Protein AF-A0A7C4SXB9-F1 (afdb_monomer)

Mean pre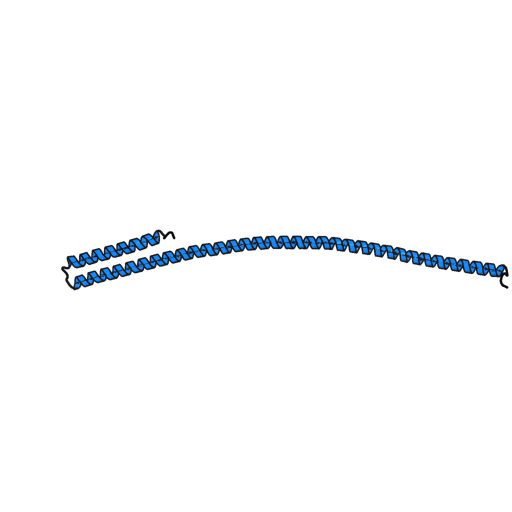dicted aligned error: 16.47 Å

Sequence (162 aa):
MKSMPTTRMLVAGSWLLLACAAAFACFVAFAGAYKPAQLAVAFSILAAGGICAVVLRMAANIGQMLFEMRALFYRGLQDARDSSASFLEWRIALRRELTDQLQALLGESSLTTRGVGEVAEEIRFLRQQIEQLSCDCRDINQNLFQIRVFFERIERHLELKN

pLDDT: mean 78.65, std 9.44, range [47.88, 91.56]

Solvent-accessible surface area (backbone atoms only — not comparable to full-atom values): 8428 Å² total; per-residue (Å²): 132,88,76,54,71,65,40,53,49,33,47,52,49,24,53,52,47,35,51,51,23,47,53,52,20,50,49,43,31,63,78,39,78,69,40,70,71,37,45,53,51,20,50,51,41,38,51,52,25,48,52,52,26,50,51,38,41,52,52,26,51,51,54,50,51,54,51,52,50,49,54,51,49,53,48,52,54,47,54,53,49,52,53,49,51,53,51,50,51,50,52,52,52,53,52,49,53,53,49,53,53,50,48,51,52,50,52,53,50,50,54,50,54,49,53,51,50,52,53,53,50,51,53,52,52,52,50,52,52,52,54,50,51,53,51,53,52,50,52,50,52,52,51,52,51,52,52,50,54,51,51,59,50,50,42,64,74,66,64,71,79,125

Foldseek 3Di:
DPQDPQLVVLLVVLVVLLVVLLVVLVVQCVVVVNDVVSNVVSVVSNVVSNVVSVVSNVVSVVVRVVVVVVVVVVVVVVVVVVVVVVVVVVVVVVVVVVVVVVVVVVVVVVVVVVVVVVVVVVVVVVVVVVVVVVVVVVVVVVVVVVVVVVVVVVCVVVVVDD

Nearest PDB structures (foldseek):
  3ja6-assembly1_I  TM=5.703E-01  e=9.964E-01  Escherichia coli
  3ja6-assembly1_H  TM=4.351E-01  e=2.722E+00  Escherichia coli

Structure (mmCIF, N/CA/C/O backbone):
data_AF-A0A7C4SXB9-F1
#
_entry.id   AF-A0A7C4SXB9-F1
#
loop_
_atom_site.group_PDB
_atom_site.id
_atom_site.type_symbol
_atom_site.label_atom_id
_atom_site.label_alt_id
_atom_site.label_comp_id
_atom_site.label_asym_id
_atom_site.label_entity_id
_atom_site.label_seq_id
_atom_site.pdbx_PDB_ins_code
_atom_site.Cartn_x
_atom_site.Cartn_y
_atom_site.Cartn_z
_atom_site.occupancy
_atom_site.B_iso_or_equiv
_atom_site.auth_seq_id
_atom_site.auth_comp_id
_atom_site.auth_asym_id
_atom_site.auth_atom_id
_atom_site.pdbx_PDB_model_num
ATOM 1 N N . MET A 1 1 ? -0.877 -0.165 -22.744 1.00 50.91 1 MET A N 1
ATOM 2 C CA . MET A 1 1 ? 0.087 0.618 -21.934 1.00 50.91 1 MET A CA 1
ATOM 3 C C . MET A 1 1 ? 0.509 1.849 -22.724 1.00 50.91 1 MET A C 1
ATOM 5 O O . MET A 1 1 ? 0.958 1.710 -23.855 1.00 50.91 1 MET A O 1
ATOM 9 N N . LYS A 1 2 ? 0.289 3.059 -22.196 1.00 61.44 2 LYS A N 1
ATOM 10 C CA . LYS A 1 2 ? 0.653 4.310 -22.881 1.00 61.44 2 LYS A CA 1
ATOM 11 C C . LYS A 1 2 ? 2.143 4.571 -22.632 1.00 61.44 2 LYS A C 1
ATOM 13 O O . LYS A 1 2 ? 2.511 5.032 -21.562 1.00 61.44 2 LYS A O 1
ATOM 18 N N . SER A 1 3 ? 2.994 4.220 -23.594 1.00 63.00 3 SER A N 1
ATOM 19 C CA . SER A 1 3 ? 4.447 4.442 -23.519 1.00 63.00 3 SER A CA 1
ATOM 20 C C . SER A 1 3 ? 4.768 5.929 -23.328 1.00 63.00 3 SER A C 1
ATOM 22 O O . SER A 1 3 ? 4.168 6.768 -24.012 1.00 63.00 3 SER A O 1
ATOM 24 N N . MET A 1 4 ? 5.723 6.246 -22.453 1.00 72.56 4 MET A N 1
ATOM 25 C CA . MET A 1 4 ? 6.083 7.627 -22.138 1.00 72.56 4 MET A CA 1
ATOM 26 C C . MET A 1 4 ? 6.627 8.380 -23.363 1.00 72.56 4 MET A C 1
ATOM 28 O O . MET A 1 4 ? 7.317 7.787 -24.200 1.00 72.56 4 MET A O 1
ATOM 32 N N . PRO A 1 5 ? 6.359 9.695 -23.471 1.00 78.44 5 PRO A N 1
ATOM 33 C CA . PRO A 1 5 ? 6.882 10.515 -24.562 1.00 78.44 5 PRO A CA 1
ATOM 34 C C . PRO A 1 5 ? 8.418 10.519 -24.594 1.00 78.44 5 PRO A C 1
ATOM 36 O O . PRO A 1 5 ? 9.002 10.471 -25.672 1.00 78.44 5 PRO A O 1
ATOM 39 N N . THR A 1 6 ? 9.073 10.464 -23.431 1.00 76.69 6 THR A N 1
ATOM 40 C CA . THR A 1 6 ? 10.534 10.372 -23.298 1.00 76.69 6 THR A CA 1
ATOM 41 C C . THR A 1 6 ? 11.089 9.067 -23.866 1.00 76.69 6 THR A C 1
ATOM 43 O O . THR A 1 6 ? 12.007 9.105 -24.679 1.00 76.69 6 THR A O 1
ATOM 46 N N . THR A 1 7 ? 10.496 7.914 -23.538 1.00 81.31 7 THR A N 1
ATOM 47 C CA . THR A 1 7 ? 10.895 6.611 -24.103 1.00 81.31 7 THR A CA 1
ATOM 48 C C . THR A 1 7 ? 10.760 6.600 -2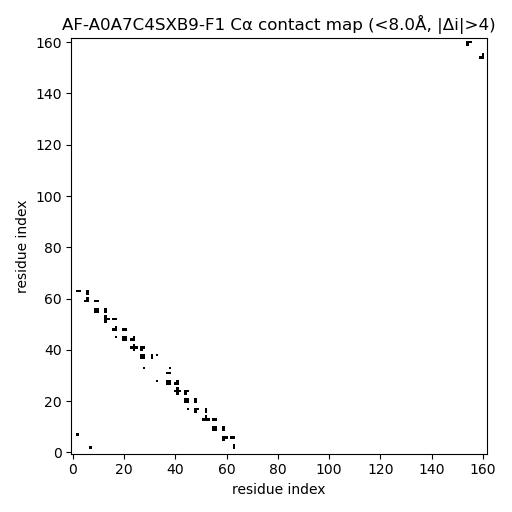5.626 1.00 81.31 7 THR A C 1
ATOM 50 O O . THR A 1 7 ? 11.662 6.140 -26.322 1.00 81.31 7 THR A O 1
ATOM 53 N N . ARG A 1 8 ? 9.675 7.174 -26.168 1.00 81.44 8 ARG A N 1
ATOM 54 C CA . ARG A 1 8 ? 9.488 7.310 -27.624 1.00 81.44 8 ARG A CA 1
ATOM 55 C C . ARG A 1 8 ? 10.559 8.191 -28.264 1.00 81.44 8 ARG A C 1
ATOM 57 O O . ARG A 1 8 ? 11.084 7.821 -29.309 1.00 81.44 8 ARG A O 1
ATOM 64 N N . MET A 1 9 ? 10.900 9.316 -27.634 1.00 84.81 9 MET A N 1
ATOM 65 C CA . MET A 1 9 ? 11.960 10.212 -28.106 1.00 84.81 9 MET A CA 1
ATOM 66 C C . MET A 1 9 ? 13.335 9.537 -28.090 1.00 84.81 9 MET A C 1
ATOM 68 O O . MET A 1 9 ? 14.072 9.653 -29.064 1.00 84.81 9 MET A O 1
ATOM 72 N N . LEU A 1 10 ? 13.662 8.780 -27.040 1.00 83.69 10 LEU A N 1
ATOM 73 C CA . LEU A 1 10 ? 14.915 8.023 -26.944 1.00 83.69 10 LEU A CA 1
ATOM 74 C C . LEU A 1 10 ? 15.007 6.909 -27.998 1.00 83.69 10 LEU A C 1
ATOM 76 O O . LEU A 1 10 ? 16.049 6.746 -28.634 1.00 83.69 10 LEU A O 1
ATOM 80 N N . VAL A 1 11 ? 13.918 6.169 -28.234 1.00 86.75 11 VAL A N 1
ATOM 81 C CA . VAL A 1 11 ? 13.883 5.136 -29.281 1.00 86.75 11 VAL A CA 1
ATOM 82 C C . VAL A 1 11 ? 14.013 5.769 -30.667 1.00 86.75 11 VAL A C 1
ATOM 84 O O . VAL A 1 11 ? 14.835 5.305 -31.458 1.00 86.75 11 VAL A O 1
ATOM 87 N N . ALA A 1 12 ? 13.278 6.847 -30.951 1.00 86.62 12 ALA A N 1
ATOM 88 C CA . ALA A 1 12 ? 13.396 7.583 -32.210 1.00 86.62 12 ALA A CA 1
ATOM 89 C C . ALA A 1 12 ? 14.816 8.141 -32.413 1.00 86.62 12 ALA A C 1
ATOM 91 O O . ALA A 1 12 ? 15.400 7.960 -33.480 1.00 86.62 12 ALA A O 1
ATOM 92 N N . GLY A 1 13 ? 15.409 8.722 -31.366 1.00 85.75 13 GLY A N 1
ATOM 93 C CA . GLY A 1 13 ? 16.794 9.189 -31.366 1.00 85.75 13 GLY A CA 1
ATOM 94 C C . GLY A 1 13 ? 17.796 8.068 -31.647 1.00 85.75 13 GLY A C 1
ATOM 95 O O . GLY A 1 13 ? 18.719 8.270 -32.429 1.00 85.75 13 GLY A O 1
ATOM 96 N N . SER A 1 14 ? 17.583 6.862 -31.101 1.00 89.25 14 SER A N 1
ATOM 97 C CA . SER A 1 14 ? 18.449 5.702 -31.376 1.00 89.25 14 SER A CA 1
ATOM 98 C C . SER A 1 14 ? 18.449 5.305 -32.856 1.00 89.25 14 SER A C 1
ATOM 100 O O . SER A 1 14 ? 19.500 4.989 -33.410 1.00 89.25 14 SER A O 1
ATOM 102 N N . TRP A 1 15 ? 17.286 5.354 -33.514 1.00 88.69 15 TRP A N 1
ATOM 103 C CA . TRP A 1 15 ? 17.162 5.053 -34.942 1.00 88.69 15 TRP A CA 1
ATOM 104 C C . TRP A 1 15 ? 17.797 6.133 -35.808 1.00 88.69 15 TRP A C 1
ATOM 106 O O . TRP A 1 15 ? 18.482 5.811 -36.774 1.00 88.69 15 TRP A O 1
ATOM 116 N N . LEU A 1 16 ? 17.612 7.399 -35.436 1.00 90.62 16 LEU A N 1
ATOM 117 C CA . LEU A 1 16 ? 18.190 8.535 -36.146 1.00 90.62 16 LEU A CA 1
ATOM 118 C C . LEU A 1 16 ? 19.723 8.514 -36.048 1.00 90.62 16 LEU A C 1
ATOM 120 O O . LEU A 1 16 ? 20.406 8.683 -37.052 1.00 90.62 16 LEU A O 1
ATOM 124 N N . LEU A 1 17 ? 20.267 8.197 -34.871 1.00 89.38 17 LEU A N 1
ATOM 125 C CA . LEU A 1 17 ? 21.708 8.064 -34.649 1.00 89.38 17 LEU A CA 1
ATOM 126 C C . LEU A 1 17 ? 22.304 6.912 -35.470 1.00 89.38 17 LEU A C 1
ATOM 128 O O . LEU A 1 17 ? 23.353 7.077 -36.089 1.00 89.38 17 LEU A O 1
ATOM 132 N N . LEU A 1 18 ? 21.606 5.775 -35.540 1.00 89.50 18 LEU A N 1
ATOM 133 C CA . LEU A 1 18 ? 22.031 4.623 -36.337 1.00 89.50 18 LEU A CA 1
ATOM 134 C C . LEU A 1 18 ? 21.956 4.910 -37.847 1.00 89.50 18 LEU A C 1
ATOM 136 O O . LEU A 1 18 ? 22.874 4.548 -38.582 1.00 89.50 18 LEU A O 1
ATOM 140 N N . ALA A 1 19 ? 20.923 5.626 -38.302 1.00 90.62 19 ALA A N 1
ATOM 141 C CA . ALA A 1 19 ? 20.801 6.080 -39.687 1.00 90.62 19 ALA A CA 1
ATOM 142 C C . ALA A 1 19 ? 21.913 7.073 -40.067 1.00 90.62 19 ALA A C 1
ATOM 144 O O . ALA A 1 19 ? 22.528 6.926 -41.123 1.00 90.62 19 ALA A O 1
ATOM 145 N N . CYS A 1 20 ? 22.229 8.033 -39.192 1.00 90.56 20 CYS A N 1
ATOM 146 C CA . CYS A 1 20 ? 23.338 8.967 -39.392 1.00 90.56 20 CYS A CA 1
ATOM 147 C C . CYS A 1 20 ? 24.693 8.249 -39.426 1.00 90.56 20 CYS A C 1
ATOM 149 O O . CYS A 1 20 ? 25.499 8.523 -40.313 1.00 90.56 20 CYS A O 1
ATOM 151 N N . ALA A 1 21 ? 24.940 7.308 -38.508 1.00 89.44 21 ALA A N 1
ATOM 152 C CA . ALA A 1 21 ? 26.174 6.523 -38.488 1.00 89.44 21 ALA A CA 1
ATOM 153 C C . ALA A 1 21 ? 26.336 5.686 -39.766 1.00 89.44 21 ALA A C 1
ATOM 155 O O . ALA A 1 21 ? 27.423 5.649 -40.341 1.00 89.44 21 ALA A O 1
ATOM 156 N N . ALA A 1 22 ? 25.252 5.073 -40.251 1.00 89.75 22 ALA A N 1
ATOM 157 C CA . ALA A 1 22 ? 25.254 4.327 -41.506 1.00 89.75 22 ALA A CA 1
ATOM 158 C C . ALA A 1 22 ? 25.499 5.229 -42.723 1.00 89.75 22 ALA A C 1
ATOM 160 O O . ALA A 1 22 ? 26.345 4.910 -43.557 1.00 89.75 22 ALA A O 1
ATOM 161 N N . ALA A 1 23 ? 24.824 6.379 -42.806 1.00 91.31 23 ALA A N 1
ATOM 162 C CA . ALA A 1 23 ? 25.031 7.343 -43.884 1.00 91.31 23 ALA A CA 1
ATOM 163 C C . ALA A 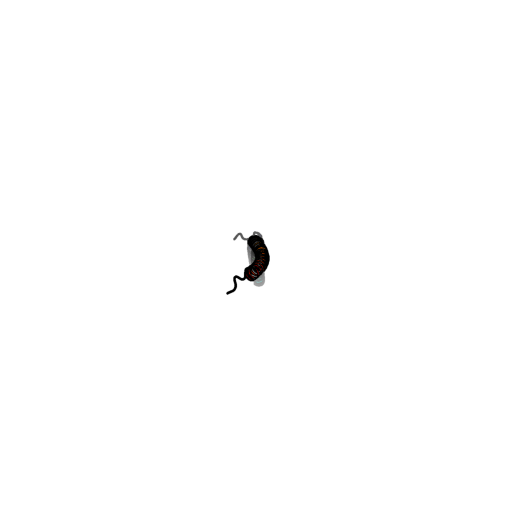1 23 ? 26.482 7.851 -43.921 1.00 91.31 23 ALA A C 1
ATOM 165 O O . ALA A 1 23 ? 27.096 7.904 -44.988 1.00 91.31 23 ALA A O 1
ATOM 166 N N . PHE A 1 24 ? 27.054 8.163 -42.755 1.00 88.81 24 PHE A N 1
ATOM 167 C CA . PHE A 1 24 ? 28.426 8.651 -42.645 1.00 88.81 24 PHE A CA 1
ATOM 168 C C . PHE A 1 24 ? 29.455 7.561 -42.977 1.00 88.81 24 PHE A C 1
ATOM 170 O O . PHE A 1 24 ? 30.415 7.819 -43.699 1.00 88.81 24 PHE A O 1
ATOM 177 N N . ALA A 1 25 ? 29.232 6.322 -42.530 1.00 89.12 25 ALA A N 1
ATOM 178 C CA . ALA A 1 25 ? 30.080 5.188 -42.889 1.00 89.12 25 ALA A CA 1
ATOM 179 C C . ALA A 1 25 ? 30.057 4.897 -44.400 1.00 89.12 25 ALA A C 1
ATOM 181 O O . ALA A 1 25 ? 31.116 4.702 -44.998 1.00 89.12 25 ALA A O 1
ATOM 182 N N . CYS A 1 26 ? 28.880 4.940 -45.035 1.00 87.94 26 CYS A N 1
ATOM 183 C CA . CYS A 1 26 ? 28.753 4.820 -46.489 1.00 87.94 26 CYS A CA 1
ATOM 184 C C . CYS A 1 26 ? 29.505 5.943 -47.212 1.00 87.94 26 CYS A C 1
ATOM 186 O O . CYS A 1 26 ? 30.256 5.671 -48.146 1.00 87.94 26 CYS A O 1
ATOM 188 N N . PHE A 1 27 ? 29.356 7.191 -46.762 1.00 90.12 27 PHE A N 1
ATOM 189 C CA . PHE A 1 27 ? 30.069 8.328 -47.344 1.00 90.12 27 PHE A CA 1
ATOM 190 C C . PHE A 1 27 ? 31.593 8.152 -47.272 1.00 90.12 27 PHE A C 1
ATOM 192 O O . PHE A 1 27 ? 32.273 8.312 -48.284 1.00 90.12 27 PHE A O 1
ATOM 199 N N . VAL A 1 28 ? 32.127 7.755 -46.111 1.00 86.81 28 VAL A N 1
ATOM 200 C CA . VAL A 1 28 ? 33.567 7.498 -45.924 1.00 86.81 28 VAL A CA 1
ATOM 201 C C . VAL A 1 28 ? 34.055 6.353 -46.818 1.00 86.81 28 VAL A C 1
ATOM 203 O O . VAL A 1 28 ? 35.133 6.453 -47.406 1.00 86.81 28 VAL A O 1
ATOM 206 N N . ALA A 1 29 ? 33.262 5.290 -46.969 1.00 84.25 29 ALA A N 1
ATOM 207 C CA . ALA A 1 29 ? 33.603 4.165 -47.837 1.00 84.25 29 ALA A CA 1
ATOM 208 C C . ALA A 1 29 ? 33.643 4.561 -49.328 1.00 84.25 29 ALA A C 1
ATOM 210 O O . ALA A 1 29 ? 34.576 4.173 -50.035 1.00 84.25 29 ALA A O 1
ATOM 211 N N . PHE A 1 30 ? 32.683 5.369 -49.794 1.00 85.69 30 PHE A N 1
ATOM 212 C CA . PHE A 1 30 ? 32.615 5.844 -51.183 1.00 85.69 30 PHE A CA 1
ATOM 213 C C . PHE A 1 30 ? 33.672 6.905 -51.509 1.00 85.69 30 PHE A C 1
ATOM 215 O O . PHE A 1 30 ? 34.337 6.809 -52.541 1.00 85.69 30 PHE A O 1
ATOM 222 N N . ALA A 1 31 ? 33.882 7.884 -50.623 1.00 84.25 31 ALA A N 1
ATOM 223 C CA . ALA A 1 31 ? 34.917 8.909 -50.787 1.00 84.25 31 ALA A CA 1
ATOM 224 C C . ALA A 1 31 ? 36.336 8.310 -50.790 1.00 84.25 31 ALA A C 1
ATOM 226 O O . ALA A 1 31 ? 37.279 8.912 -51.301 1.00 84.25 31 ALA A O 1
ATOM 227 N N . GLY A 1 32 ? 36.485 7.115 -50.214 1.00 71.94 32 GLY A N 1
ATOM 228 C CA . GLY A 1 32 ? 37.753 6.427 -50.047 1.00 71.94 32 GLY A CA 1
ATOM 229 C C . GLY A 1 32 ? 38.182 5.462 -51.153 1.00 71.94 32 GLY A C 1
ATOM 230 O O . GLY A 1 32 ? 39.190 4.778 -50.973 1.00 71.94 32 GLY A O 1
ATOM 231 N N . ALA A 1 33 ? 37.434 5.342 -52.257 1.00 68.31 33 ALA A N 1
ATOM 232 C CA . ALA A 1 33 ? 37.707 4.383 -53.341 1.00 68.31 33 ALA A CA 1
ATOM 233 C C . ALA A 1 33 ? 38.172 2.992 -52.834 1.00 68.31 33 ALA A C 1
ATOM 235 O O . ALA A 1 33 ? 39.101 2.395 -53.376 1.00 68.31 33 ALA A O 1
ATOM 236 N N . TYR A 1 34 ? 37.552 2.504 -51.753 1.00 65.88 34 TYR A N 1
ATOM 237 C CA . TYR A 1 34 ? 37.800 1.193 -51.138 1.00 65.88 34 TYR A CA 1
ATOM 238 C C . TYR A 1 34 ? 39.231 0.919 -50.643 1.00 65.88 34 TYR A C 1
ATOM 240 O O . TYR A 1 34 ? 39.646 -0.239 -50.555 1.00 65.88 34 TYR A O 1
ATOM 248 N N . LYS A 1 35 ? 39.995 1.944 -50.243 1.00 83.25 35 LYS A N 1
ATOM 249 C CA . LYS A 1 35 ? 41.255 1.694 -49.526 1.00 83.25 35 LYS A CA 1
ATOM 250 C C . LYS A 1 35 ? 40.974 0.978 -48.192 1.00 83.25 35 LYS A C 1
ATOM 252 O O . LYS A 1 35 ? 40.078 1.397 -47.453 1.00 83.25 35 LYS A O 1
ATOM 257 N N . PRO A 1 36 ? 41.769 -0.041 -47.817 1.00 82.00 36 PRO A N 1
ATOM 258 C CA . PRO A 1 36 ? 41.506 -0.862 -46.630 1.00 82.00 36 PRO A CA 1
ATOM 259 C C . PRO A 1 36 ? 41.461 -0.044 -45.329 1.00 82.00 36 PRO A C 1
ATOM 261 O O . PRO A 1 36 ? 40.646 -0.319 -44.452 1.00 82.00 36 PRO A O 1
ATOM 264 N N . ALA A 1 37 ? 42.264 1.021 -45.228 1.00 84.38 37 ALA A N 1
ATOM 265 C CA . ALA A 1 37 ? 42.255 1.920 -44.074 1.00 84.38 37 ALA A CA 1
ATOM 266 C C . ALA A 1 37 ? 40.924 2.684 -43.909 1.00 84.38 37 ALA A C 1
ATOM 268 O O . ALA A 1 37 ? 40.449 2.860 -42.791 1.00 84.38 37 ALA A O 1
ATOM 269 N N . GLN A 1 38 ? 40.294 3.115 -45.004 1.00 82.31 38 GLN A N 1
ATOM 270 C CA . GLN A 1 38 ? 39.035 3.870 -44.955 1.00 82.31 38 GLN A CA 1
ATOM 271 C C . GLN A 1 38 ? 37.828 2.961 -44.705 1.00 82.31 38 GLN A C 1
ATOM 273 O O . GLN A 1 38 ? 36.889 3.368 -44.022 1.00 82.31 38 GLN A O 1
ATOM 278 N N . LEU A 1 39 ? 37.889 1.705 -45.158 1.00 84.50 39 LEU A N 1
ATOM 279 C CA . LEU A 1 39 ? 36.911 0.683 -44.781 1.00 84.50 39 LEU A CA 1
ATOM 280 C C . LEU A 1 39 ? 36.950 0.397 -43.274 1.00 84.50 39 LEU A C 1
ATOM 282 O O . LEU A 1 39 ? 35.898 0.355 -42.641 1.00 84.50 39 LEU A O 1
ATOM 286 N N . ALA A 1 40 ? 38.141 0.278 -42.676 1.00 86.88 40 ALA A N 1
ATOM 287 C CA . ALA A 1 40 ? 38.276 0.082 -41.230 1.00 86.88 40 ALA A CA 1
ATOM 288 C C . ALA A 1 40 ? 37.650 1.235 -40.419 1.00 86.88 40 ALA A C 1
ATOM 290 O O . ALA A 1 40 ? 36.979 0.994 -39.415 1.00 86.88 40 ALA A O 1
ATOM 291 N N . VAL A 1 41 ? 37.807 2.479 -40.885 1.00 87.81 41 VAL A N 1
ATOM 292 C CA . VAL A 1 41 ? 37.173 3.661 -40.275 1.00 87.81 41 VAL A CA 1
ATOM 293 C C . VAL A 1 41 ? 35.647 3.634 -40.436 1.00 87.81 41 VAL A C 1
ATOM 295 O O . VAL A 1 41 ? 34.924 3.923 -39.486 1.00 87.81 41 VAL A O 1
ATOM 298 N N . ALA A 1 42 ? 35.124 3.244 -41.600 1.00 86.38 42 ALA A N 1
ATOM 299 C CA . ALA A 1 42 ? 33.678 3.111 -41.797 1.00 86.38 42 ALA A CA 1
ATOM 300 C C . ALA A 1 42 ? 33.061 2.051 -40.859 1.00 86.38 42 ALA A C 1
ATOM 302 O O . ALA A 1 42 ? 32.013 2.288 -40.253 1.00 86.38 42 ALA A O 1
ATOM 303 N N . PHE A 1 43 ? 33.739 0.912 -40.676 1.00 89.31 43 PHE A N 1
ATOM 304 C CA . PHE A 1 43 ? 33.311 -0.125 -39.733 1.00 89.31 43 PHE A CA 1
ATOM 305 C C . PHE A 1 43 ? 33.349 0.344 -38.277 1.00 89.31 43 PHE A C 1
ATOM 307 O O . PHE A 1 43 ? 32.418 0.045 -37.528 1.00 89.31 43 PHE A O 1
ATOM 314 N N . SER A 1 44 ? 34.374 1.094 -37.863 1.00 89.94 44 SER A N 1
ATOM 315 C CA . SER A 1 44 ? 34.448 1.600 -36.487 1.00 89.94 44 SER A CA 1
ATOM 316 C C . SER A 1 44 ? 33.344 2.620 -36.187 1.00 89.94 44 SER A C 1
ATOM 318 O O . SER A 1 44 ? 32.767 2.584 -35.101 1.00 89.94 44 SER A O 1
ATOM 320 N N . ILE A 1 45 ? 32.974 3.458 -37.162 1.00 90.50 45 ILE A N 1
ATOM 321 C CA . ILE A 1 45 ? 31.847 4.400 -37.055 1.00 90.50 45 ILE A CA 1
ATOM 322 C C . ILE A 1 45 ? 30.516 3.651 -36.916 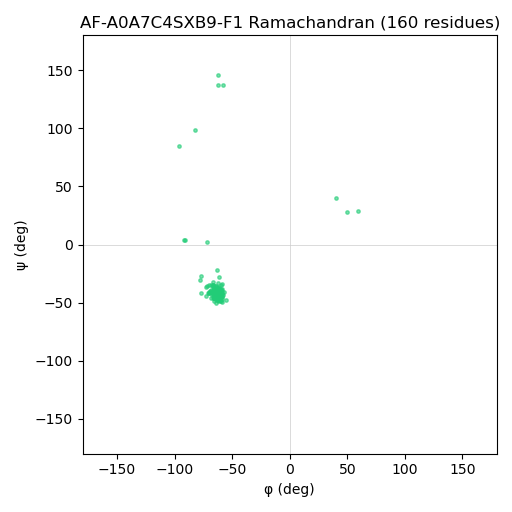1.00 90.50 45 ILE A C 1
ATOM 324 O O . ILE A 1 45 ? 29.713 3.985 -36.042 1.00 90.50 45 ILE A O 1
ATOM 328 N N . LEU A 1 46 ? 30.289 2.611 -37.726 1.00 90.94 46 LEU A N 1
ATOM 329 C CA . LEU A 1 46 ? 29.100 1.758 -37.609 1.00 90.94 46 LEU A CA 1
ATOM 330 C C . LEU A 1 46 ? 29.034 1.050 -36.254 1.00 90.94 46 LEU A C 1
ATOM 332 O O . LEU A 1 46 ? 27.977 1.036 -35.624 1.00 90.94 46 LEU A O 1
ATOM 336 N N . ALA A 1 47 ? 30.155 0.495 -35.790 1.00 90.44 47 ALA A N 1
ATOM 337 C CA . ALA A 1 47 ? 30.231 -0.174 -34.497 1.00 90.44 47 ALA A CA 1
ATOM 338 C C . ALA A 1 47 ? 29.933 0.802 -33.347 1.00 90.44 47 ALA A C 1
ATOM 340 O O . ALA A 1 47 ? 29.091 0.510 -32.499 1.00 90.44 47 ALA A O 1
ATOM 341 N N . ALA A 1 48 ? 30.548 1.988 -33.353 1.00 90.25 48 ALA A N 1
ATOM 342 C CA . ALA A 1 48 ? 30.308 3.020 -32.347 1.00 90.25 48 ALA A CA 1
ATOM 343 C C . ALA A 1 48 ? 28.849 3.512 -32.360 1.00 90.25 48 ALA A C 1
ATOM 345 O O . ALA A 1 48 ? 28.215 3.601 -31.306 1.00 90.25 48 ALA A O 1
ATOM 346 N N . GLY A 1 49 ? 28.282 3.770 -33.544 1.00 88.88 49 GLY A N 1
ATOM 347 C CA . GLY A 1 49 ? 26.879 4.163 -33.696 1.00 88.88 49 GLY A CA 1
ATOM 348 C C . GLY A 1 49 ? 25.906 3.080 -33.221 1.00 88.88 49 GLY A C 1
ATOM 349 O O . GLY A 1 49 ? 24.937 3.382 -32.522 1.00 88.88 49 GLY A O 1
ATOM 350 N N . GLY A 1 50 ? 26.196 1.813 -33.532 1.00 89.31 50 GLY A N 1
ATOM 351 C CA . GLY A 1 50 ? 25.425 0.660 -33.072 1.00 89.31 50 GLY A CA 1
ATOM 352 C C . GLY A 1 50 ? 25.437 0.515 -31.550 1.00 89.31 50 GLY A C 1
ATOM 353 O O . GLY A 1 50 ? 24.374 0.390 -30.941 1.00 89.31 50 GLY A O 1
ATOM 354 N N . ILE A 1 51 ? 26.614 0.610 -30.923 1.00 91.56 51 ILE A N 1
ATOM 355 C CA . ILE A 1 51 ? 26.758 0.555 -29.460 1.00 91.56 51 ILE A CA 1
ATOM 356 C C . ILE A 1 51 ? 25.972 1.696 -28.802 1.00 91.56 51 ILE A C 1
ATOM 358 O O . ILE A 1 51 ? 25.162 1.442 -27.909 1.00 91.56 51 ILE A O 1
ATOM 362 N N . CYS A 1 52 ? 26.131 2.935 -29.277 1.00 88.69 52 CYS A N 1
ATOM 363 C CA . CYS A 1 52 ? 25.379 4.081 -28.758 1.00 88.69 52 CYS A CA 1
ATOM 364 C C . CYS A 1 52 ? 23.860 3.884 -28.875 1.00 88.69 52 CYS A C 1
ATOM 366 O O . CYS A 1 52 ? 23.127 4.159 -27.923 1.00 88.69 52 CYS A O 1
ATOM 368 N N . ALA A 1 53 ? 23.373 3.368 -30.007 1.00 87.94 53 ALA A N 1
ATOM 369 C CA . ALA A 1 53 ? 21.951 3.098 -30.199 1.00 87.94 53 ALA A CA 1
ATOM 370 C C . ALA A 1 53 ? 21.420 2.028 -29.227 1.00 87.94 53 ALA A C 1
ATOM 372 O O . ALA A 1 53 ? 20.318 2.178 -28.693 1.00 87.94 53 ALA A O 1
ATOM 373 N N . VAL A 1 54 ? 22.198 0.973 -28.957 1.00 89.75 54 VAL A N 1
ATOM 374 C CA . VAL A 1 54 ? 21.841 -0.063 -27.973 1.00 89.75 54 VAL A CA 1
ATOM 375 C C . VAL A 1 54 ? 21.777 0.523 -26.563 1.00 89.75 54 VAL A C 1
ATOM 377 O O . VAL A 1 54 ? 20.788 0.299 -25.864 1.00 89.75 54 VAL A O 1
ATOM 380 N N . VAL A 1 55 ? 22.767 1.326 -26.164 1.00 90.06 55 VAL A N 1
ATOM 381 C CA . VAL A 1 55 ? 22.792 1.976 -24.842 1.00 90.06 55 VAL A CA 1
ATOM 382 C C . VAL A 1 55 ? 21.592 2.910 -24.661 1.00 90.06 55 VAL A C 1
ATOM 384 O O . VAL A 1 55 ? 20.919 2.848 -23.633 1.00 90.06 55 VAL A O 1
ATOM 387 N N . LEU A 1 56 ? 21.253 3.713 -25.675 1.00 85.56 56 LEU A N 1
ATOM 388 C CA . LEU A 1 56 ? 20.061 4.572 -25.663 1.00 85.56 56 LEU A CA 1
ATOM 389 C C . LEU A 1 56 ? 18.767 3.766 -25.479 1.00 85.56 56 LEU A C 1
ATOM 391 O O . LEU A 1 56 ? 17.887 4.178 -24.722 1.00 85.56 56 LEU A O 1
ATOM 395 N N . ARG A 1 57 ? 18.648 2.599 -26.125 1.00 86.19 57 ARG A N 1
ATOM 396 C CA . ARG A 1 57 ? 17.484 1.709 -25.962 1.00 86.19 57 ARG A CA 1
ATOM 397 C C . ARG A 1 57 ? 17.432 1.065 -24.582 1.00 86.19 57 ARG A C 1
ATOM 399 O O . ARG A 1 57 ? 16.356 0.993 -23.995 1.00 86.19 57 ARG A O 1
ATOM 406 N N . MET A 1 58 ? 18.573 0.642 -24.041 1.00 86.00 58 MET A N 1
ATOM 407 C CA . MET A 1 58 ? 18.649 0.133 -22.669 1.00 86.00 58 MET A CA 1
ATOM 408 C C . MET A 1 58 ? 18.241 1.209 -21.659 1.00 86.00 58 MET A C 1
ATOM 410 O O . MET A 1 58 ? 17.413 0.941 -20.791 1.00 86.00 58 MET A O 1
ATOM 414 N N . ALA A 1 59 ? 18.728 2.442 -21.818 1.00 83.38 59 ALA A N 1
ATOM 415 C CA . ALA A 1 59 ? 18.334 3.571 -20.978 1.00 83.38 59 ALA A CA 1
ATOM 416 C C . ALA A 1 59 ? 16.830 3.877 -21.087 1.00 83.38 59 ALA A C 1
ATOM 418 O O . ALA A 1 59 ? 16.172 4.112 -20.073 1.00 83.38 59 ALA A O 1
ATOM 419 N N . ALA A 1 60 ? 16.263 3.816 -22.296 1.00 83.50 60 ALA A N 1
ATOM 420 C CA . ALA A 1 60 ? 14.830 3.996 -22.518 1.00 83.50 60 ALA A CA 1
ATOM 421 C C . ALA A 1 60 ? 13.992 2.920 -21.799 1.00 83.50 60 ALA A C 1
ATOM 423 O O . ALA A 1 60 ? 13.001 3.253 -21.143 1.00 83.50 60 ALA A O 1
ATOM 424 N N . ASN A 1 61 ? 14.415 1.654 -21.881 1.00 83.06 61 ASN A N 1
ATOM 425 C CA . ASN A 1 61 ? 13.757 0.529 -21.215 1.00 83.06 61 ASN A CA 1
ATOM 426 C C . ASN A 1 61 ? 13.846 0.635 -19.687 1.00 83.06 61 ASN A C 1
ATOM 428 O O . ASN A 1 61 ? 12.837 0.475 -19.003 1.00 83.06 61 ASN A O 1
ATOM 432 N N . ILE A 1 62 ? 15.026 0.956 -19.146 1.00 82.31 62 ILE A N 1
ATOM 433 C CA . ILE A 1 62 ? 15.223 1.149 -17.700 1.00 82.31 62 ILE A CA 1
ATOM 434 C C . ILE A 1 62 ? 14.367 2.315 -17.199 1.00 82.31 62 ILE A C 1
ATOM 436 O O . ILE A 1 62 ? 13.698 2.192 -16.173 1.00 82.31 62 ILE A O 1
ATOM 440 N N . GLY A 1 63 ? 14.334 3.427 -17.938 1.00 77.19 63 GLY A N 1
ATOM 441 C CA . GLY A 1 63 ? 13.499 4.578 -17.602 1.00 77.19 63 GLY A CA 1
ATOM 442 C C . GLY A 1 63 ? 12.010 4.229 -17.553 1.00 77.19 63 GLY A C 1
ATOM 443 O O . GLY A 1 63 ? 11.312 4.644 -16.628 1.00 77.19 63 GLY A O 1
ATOM 444 N N . GLN A 1 64 ? 11.531 3.415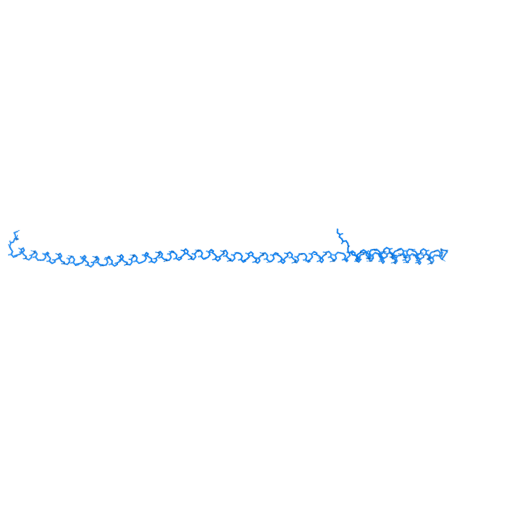 -18.499 1.00 80.50 64 GLN A N 1
ATOM 445 C CA . GLN A 1 64 ? 10.150 2.936 -18.487 1.00 80.50 64 GLN A CA 1
ATOM 446 C C . GLN A 1 64 ? 9.874 2.036 -17.272 1.00 80.50 64 GLN A C 1
ATOM 448 O O . GLN A 1 64 ? 8.882 2.251 -16.575 1.00 80.50 64 GLN A O 1
ATOM 453 N N . MET A 1 65 ? 10.770 1.092 -16.973 1.00 79.00 65 MET A N 1
ATOM 454 C CA . MET A 1 65 ? 10.623 0.187 -15.829 1.00 79.00 65 MET A CA 1
ATOM 455 C C . MET A 1 65 ? 10.598 0.944 -14.496 1.00 79.00 65 MET A C 1
ATOM 457 O O . MET A 1 65 ? 9.752 0.676 -13.646 1.00 79.00 65 MET A O 1
ATOM 461 N N . LEU A 1 66 ? 11.489 1.925 -14.316 1.00 75.19 66 LEU A N 1
ATOM 462 C CA . LEU A 1 66 ? 11.528 2.760 -13.113 1.00 75.19 66 LEU A CA 1
ATOM 463 C C . LEU A 1 66 ? 10.244 3.572 -12.941 1.00 75.19 66 LEU A C 1
ATOM 465 O O . LEU A 1 66 ? 9.759 3.729 -11.820 1.00 75.19 66 LEU A O 1
ATOM 469 N N . PHE A 1 67 ? 9.670 4.073 -14.034 1.00 79.06 67 PHE A N 1
ATOM 470 C CA . PHE A 1 67 ? 8.414 4.806 -13.961 1.00 79.06 67 PHE A CA 1
ATOM 471 C C . PHE A 1 67 ? 7.227 3.896 -13.624 1.00 79.06 67 PHE A C 1
ATOM 473 O O . PHE A 1 67 ? 6.391 4.260 -12.797 1.00 79.06 67 PHE A O 1
ATOM 480 N N . GLU A 1 68 ? 7.166 2.705 -14.220 1.00 80.44 68 GLU A N 1
ATOM 481 C CA . GLU A 1 68 ? 6.144 1.703 -13.905 1.00 80.44 68 GLU A CA 1
ATOM 482 C C . GLU A 1 68 ? 6.248 1.240 -12.445 1.00 80.44 68 GLU A C 1
ATOM 484 O O . GLU A 1 68 ? 5.238 1.225 -11.739 1.00 80.44 68 GLU A O 1
ATOM 489 N N . MET A 1 69 ? 7.463 0.980 -11.952 1.00 69.12 69 MET A N 1
ATOM 490 C CA . MET A 1 69 ? 7.726 0.691 -10.536 1.00 69.12 69 MET A CA 1
ATOM 491 C C . MET A 1 69 ? 7.284 1.833 -9.626 1.00 69.12 69 MET A C 1
ATOM 493 O O . MET A 1 69 ? 6.628 1.594 -8.615 1.00 69.12 69 MET A O 1
ATOM 497 N N . ARG A 1 70 ? 7.582 3.084 -9.991 1.00 73.31 70 ARG A N 1
ATOM 498 C CA . ARG A 1 70 ? 7.139 4.255 -9.228 1.00 73.31 70 ARG A CA 1
ATOM 499 C C . ARG A 1 70 ? 5.613 4.329 -9.168 1.00 73.31 70 ARG A C 1
ATOM 501 O O . ARG A 1 70 ? 5.060 4.549 -8.095 1.00 73.31 70 ARG A O 1
ATOM 508 N N . ALA A 1 71 ? 4.928 4.124 -10.291 1.00 77.56 71 ALA A N 1
ATOM 509 C CA . ALA A 1 71 ? 3.467 4.131 -10.345 1.00 77.56 71 ALA A CA 1
ATOM 510 C C . ALA A 1 71 ? 2.848 3.003 -9.499 1.00 77.56 71 ALA A C 1
ATOM 512 O O . ALA A 1 71 ? 1.877 3.245 -8.782 1.00 77.56 71 ALA A O 1
ATOM 513 N N . LEU A 1 72 ? 3.426 1.799 -9.546 1.00 76.50 72 LEU A N 1
ATOM 514 C CA . LEU A 1 72 ? 3.027 0.674 -8.696 1.00 76.50 72 LEU A CA 1
ATOM 515 C C . LEU A 1 72 ? 3.247 0.981 -7.215 1.00 76.50 72 LEU A C 1
ATOM 517 O O . LEU A 1 72 ? 2.362 0.726 -6.405 1.00 76.50 72 LEU A O 1
ATOM 521 N N . PHE A 1 73 ? 4.381 1.584 -6.867 1.00 72.12 73 PHE A N 1
ATOM 522 C CA . PHE A 1 73 ? 4.700 1.943 -5.490 1.00 72.12 73 PHE A CA 1
ATOM 523 C C . PHE A 1 73 ? 3.733 2.991 -4.926 1.00 72.12 73 PHE A C 1
ATOM 525 O O . PHE A 1 73 ? 3.253 2.839 -3.806 1.00 72.12 73 PHE A O 1
ATOM 532 N N . TYR A 1 74 ? 3.379 4.020 -5.706 1.00 71.81 74 TYR A N 1
ATOM 533 C CA . TYR A 1 74 ? 2.362 4.991 -5.285 1.00 71.81 74 TYR A CA 1
ATOM 534 C C . TYR A 1 74 ? 0.993 4.351 -5.085 1.00 71.81 74 TYR A C 1
ATOM 536 O O . TYR A 1 74 ? 0.332 4.670 -4.102 1.00 71.81 74 TYR A O 1
ATOM 544 N N . ARG A 1 75 ? 0.582 3.440 -5.977 1.00 76.06 75 ARG A N 1
ATOM 545 C CA . ARG A 1 75 ? -0.672 2.695 -5.802 1.00 76.06 75 ARG A CA 1
ATOM 546 C C . ARG A 1 75 ? -0.639 1.840 -4.541 1.00 76.06 75 ARG A C 1
ATOM 548 O O . ARG A 1 75 ? -1.544 1.952 -3.735 1.00 76.06 75 ARG A O 1
ATOM 555 N N . GLY A 1 76 ? 0.439 1.088 -4.316 1.00 73.94 76 GLY A N 1
ATOM 556 C CA . GLY A 1 76 ? 0.586 0.267 -3.113 1.00 73.94 76 GLY A CA 1
ATOM 557 C C . GLY A 1 76 ? 0.574 1.085 -1.818 1.00 73.94 76 GLY A C 1
ATOM 558 O O . GLY A 1 76 ? -0.055 0.685 -0.844 1.00 73.94 76 GLY A O 1
ATOM 559 N N . LEU A 1 77 ? 1.214 2.261 -1.804 1.00 69.62 77 LEU A N 1
ATOM 560 C CA . LEU A 1 77 ? 1.142 3.180 -0.663 1.00 69.62 77 LEU A CA 1
ATOM 561 C C . LEU A 1 77 ? -0.265 3.746 -0.452 1.00 69.62 77 LEU A C 1
ATOM 563 O O . LEU A 1 77 ? -0.680 3.937 0.690 1.00 69.62 77 LEU A O 1
ATOM 567 N N . GLN A 1 78 ? -0.983 4.036 -1.535 1.00 77.31 78 GLN A N 1
ATOM 568 C CA . GLN A 1 78 ? -2.347 4.540 -1.466 1.00 77.31 78 GLN A CA 1
ATOM 569 C C . GLN A 1 78 ? -3.306 3.461 -0.948 1.00 77.31 78 GLN A C 1
ATOM 571 O O . GLN A 1 78 ? -4.019 3.721 0.015 1.00 77.31 78 GLN A O 1
ATOM 576 N N . ASP A 1 79 ? -3.215 2.235 -1.462 1.00 76.50 79 ASP A N 1
ATOM 577 C CA . ASP A 1 79 ? -3.991 1.086 -0.981 1.00 76.50 79 ASP A CA 1
ATOM 578 C C . ASP A 1 79 ? -3.700 0.794 0.503 1.00 76.50 79 ASP A C 1
ATOM 580 O O . ASP A 1 79 ? -4.615 0.549 1.289 1.00 76.50 79 ASP A O 1
ATOM 584 N N . ALA A 1 80 ? -2.433 0.883 0.928 1.00 65.62 80 ALA A N 1
ATOM 585 C CA . ALA A 1 80 ? -2.056 0.722 2.334 1.00 65.62 80 ALA A CA 1
ATOM 586 C C . ALA A 1 80 ? -2.634 1.832 3.227 1.00 65.62 80 ALA A C 1
ATOM 588 O O . ALA A 1 80 ? -3.055 1.574 4.360 1.00 65.62 80 ALA A O 1
ATOM 589 N N . ARG A 1 81 ? -2.675 3.073 2.729 1.00 73.06 81 ARG A N 1
ATOM 590 C CA . ARG A 1 81 ? -3.294 4.201 3.433 1.00 73.06 81 ARG A CA 1
ATOM 591 C C . ARG A 1 81 ? -4.804 4.017 3.555 1.00 73.06 81 ARG A C 1
ATOM 593 O O . ARG A 1 81 ? -5.334 4.201 4.649 1.00 73.06 81 ARG A O 1
ATOM 600 N N . ASP A 1 82 ? -5.470 3.626 2.476 1.00 77.44 82 ASP A N 1
ATOM 601 C CA . ASP A 1 82 ? -6.919 3.427 2.445 1.00 77.44 82 ASP A CA 1
ATOM 602 C C . ASP A 1 82 ? -7.322 2.242 3.335 1.00 77.44 82 ASP A C 1
ATOM 604 O O . ASP A 1 82 ? -8.244 2.358 4.143 1.00 77.44 82 ASP A O 1
ATOM 608 N N . SER A 1 83 ? -6.543 1.156 3.317 1.00 74.12 83 SER A N 1
ATOM 609 C CA . SER A 1 83 ? -6.699 0.037 4.254 1.00 74.12 83 SER A CA 1
ATOM 610 C C . SER A 1 83 ? -6.474 0.449 5.713 1.00 74.12 83 SER A C 1
ATOM 612 O O . SER A 1 83 ? -7.090 -0.113 6.619 1.00 74.12 83 SER A O 1
ATOM 614 N N . SER A 1 84 ? -5.584 1.407 5.973 1.00 65.75 84 SER A N 1
ATOM 615 C CA . SER A 1 84 ? -5.363 1.918 7.331 1.00 65.75 84 SER A CA 1
ATOM 616 C C . SER A 1 84 ? -6.529 2.795 7.792 1.00 65.75 84 SER A C 1
ATOM 618 O O . SER A 1 84 ? -6.918 2.734 8.959 1.00 65.75 84 SER A O 1
ATOM 620 N N . ALA A 1 85 ? -7.114 3.582 6.884 1.00 73.56 85 ALA A N 1
ATOM 621 C CA . ALA A 1 85 ? -8.306 4.379 7.159 1.00 73.56 85 ALA A CA 1
ATOM 622 C C . ALA A 1 85 ? -9.518 3.486 7.463 1.00 73.56 85 ALA A C 1
ATOM 624 O O . ALA A 1 85 ? -10.177 3.688 8.484 1.00 73.56 85 ALA A O 1
ATOM 625 N N . SER A 1 86 ? -9.750 2.441 6.663 1.00 76.12 86 SER A N 1
ATOM 626 C CA . SER A 1 86 ? -10.834 1.483 6.912 1.00 76.12 86 SER A CA 1
ATOM 627 C C . SER A 1 86 ? -10.636 0.716 8.223 1.00 76.12 86 SER A C 1
ATOM 629 O O . SER A 1 86 ? -11.596 0.460 8.949 1.00 76.12 86 SER A O 1
ATOM 631 N N . PHE A 1 87 ? -9.390 0.387 8.580 1.00 70.75 87 PHE A N 1
ATOM 632 C CA . PHE A 1 87 ? -9.084 -0.237 9.867 1.00 70.75 87 PHE A CA 1
ATOM 633 C C . PHE A 1 87 ? -9.356 0.705 11.049 1.00 70.75 87 PHE A C 1
ATOM 635 O O . PHE A 1 87 ? -9.837 0.267 12.096 1.00 70.75 87 PHE A O 1
ATOM 642 N N . LEU A 1 88 ? -9.085 2.005 10.893 1.00 75.31 88 LEU A N 1
ATOM 643 C CA . LEU A 1 88 ? -9.412 3.013 11.901 1.00 75.31 88 LEU A CA 1
ATOM 644 C C . LEU A 1 88 ? -10.931 3.145 12.086 1.00 75.31 88 LEU A C 1
ATOM 646 O O . LEU A 1 88 ? -11.402 3.154 13.224 1.00 75.31 88 LEU A O 1
ATOM 650 N N . GLU A 1 89 ? -11.693 3.200 10.993 1.00 81.19 89 GLU A N 1
ATOM 651 C CA . GLU A 1 89 ? -13.160 3.225 11.035 1.00 81.19 89 GLU A CA 1
ATOM 652 C C . GLU A 1 89 ? -13.723 1.974 11.711 1.00 81.19 89 GLU A C 1
ATOM 654 O O . GLU A 1 89 ? -14.545 2.086 12.624 1.00 81.19 89 GLU A O 1
ATOM 659 N N . TRP A 1 90 ? -13.217 0.793 11.346 1.00 78.81 90 TRP A N 1
ATOM 660 C CA . TRP A 1 90 ? -13.598 -0.464 11.984 1.00 78.81 90 TRP A CA 1
ATOM 661 C C . TRP A 1 90 ? -13.293 -0.459 13.488 1.00 78.81 90 TRP A C 1
ATOM 663 O O . TRP A 1 90 ? -14.143 -0.841 14.291 1.00 78.81 90 TRP A O 1
ATOM 673 N N . ARG A 1 91 ? -12.125 0.053 13.904 1.00 79.25 91 ARG A N 1
ATOM 674 C CA . ARG A 1 91 ? -11.790 0.203 15.331 1.00 79.25 91 ARG A CA 1
ATOM 675 C C . ARG A 1 91 ? -12.743 1.145 16.065 1.00 79.25 91 ARG A C 1
ATOM 677 O O . ARG A 1 91 ? -13.072 0.882 17.221 1.00 79.25 91 ARG A O 1
ATOM 684 N N . ILE A 1 92 ? -13.161 2.243 15.437 1.00 82.44 92 ILE A N 1
ATOM 685 C CA . ILE A 1 92 ? -14.120 3.184 16.033 1.00 82.44 92 ILE A CA 1
ATOM 686 C C . ILE A 1 92 ? -15.494 2.521 16.175 1.00 82.44 92 ILE A C 1
ATOM 688 O O . ILE A 1 92 ? -16.106 2.641 17.237 1.00 82.44 92 ILE A O 1
ATOM 692 N N . ALA A 1 93 ? -15.953 1.797 15.152 1.00 80.06 93 ALA A N 1
ATOM 693 C CA . ALA A 1 93 ? -17.210 1.053 15.190 1.00 80.06 93 ALA A CA 1
ATOM 694 C C . ALA A 1 93 ? -17.196 -0.019 16.290 1.00 80.06 93 ALA A C 1
ATOM 696 O O . ALA A 1 93 ? -18.093 -0.045 17.129 1.00 80.06 93 ALA A O 1
ATOM 697 N N . LEU A 1 94 ? -16.127 -0.819 16.362 1.00 83.00 94 LEU A N 1
ATOM 698 C CA . LEU A 1 94 ? -15.958 -1.842 17.394 1.00 83.00 94 LEU A CA 1
ATOM 699 C C . LEU A 1 94 ? -15.967 -1.238 18.804 1.00 83.00 94 LEU A C 1
ATOM 701 O O . LEU A 1 94 ? -16.560 -1.799 19.720 1.00 83.00 94 LEU A O 1
ATOM 705 N N . ARG A 1 95 ? -15.329 -0.075 18.991 1.00 83.56 95 ARG A N 1
ATOM 706 C CA . ARG A 1 95 ? -15.318 0.616 20.286 1.00 83.56 95 ARG A CA 1
ATOM 707 C C . ARG A 1 95 ? -16.713 1.086 20.697 1.00 83.56 95 ARG A C 1
ATOM 709 O O . ARG A 1 95 ? -17.028 1.009 21.881 1.00 83.56 95 ARG A O 1
ATOM 716 N N . ARG A 1 96 ? -17.521 1.584 19.755 1.00 83.31 96 ARG A N 1
ATOM 717 C CA . ARG A 1 96 ? -18.913 1.981 20.026 1.00 83.31 96 ARG A CA 1
ATOM 718 C C . ARG A 1 96 ? -19.749 0.775 20.426 1.00 83.31 96 ARG A C 1
ATOM 720 O O . ARG A 1 96 ? -20.311 0.802 21.508 1.00 83.31 96 ARG A O 1
ATOM 727 N N . GLU A 1 97 ? -19.690 -0.301 19.647 1.00 85.75 97 GLU A N 1
ATOM 728 C CA . GLU A 1 97 ? -20.406 -1.550 19.938 1.00 85.75 97 GLU A CA 1
ATOM 729 C C . GLU A 1 97 ? -20.063 -2.093 21.336 1.00 85.75 97 GLU A C 1
ATOM 731 O O . GLU A 1 97 ? -20.947 -2.381 22.134 1.00 85.75 97 GLU A O 1
ATOM 736 N N . LEU A 1 98 ? -18.772 -2.149 21.685 1.00 80.75 98 LEU A N 1
ATOM 737 C CA . LEU A 1 98 ? -18.328 -2.554 23.024 1.00 80.75 98 LEU A CA 1
ATOM 738 C C . LEU A 1 98 ? -18.844 -1.628 24.130 1.00 80.75 98 LEU A C 1
ATOM 740 O O . LEU A 1 98 ? -19.138 -2.093 25.228 1.00 80.75 98 LEU A O 1
ATOM 744 N N . THR A 1 99 ? -18.922 -0.323 23.863 1.00 81.56 99 THR A N 1
ATOM 745 C CA . THR A 1 99 ? -19.422 0.656 24.838 1.00 81.56 99 THR A CA 1
ATOM 746 C C . THR A 1 99 ? -20.927 0.498 25.038 1.00 81.56 99 THR A C 1
ATOM 748 O O . THR A 1 99 ? -21.378 0.508 26.182 1.00 81.56 99 THR A O 1
ATOM 751 N N . ASP A 1 100 ? -21.676 0.284 23.959 1.00 83.94 100 ASP A N 1
ATOM 752 C CA . ASP A 1 100 ? -23.123 0.070 23.992 1.00 83.94 100 ASP A CA 1
ATOM 753 C C . ASP A 1 100 ? -23.460 -1.247 24.706 1.00 83.94 100 ASP A C 1
ATOM 755 O O . ASP A 1 100 ? -24.318 -1.271 25.589 1.00 83.94 100 ASP A O 1
ATOM 759 N N . GLN A 1 101 ? -22.718 -2.326 24.427 1.00 84.25 101 GLN A N 1
ATOM 760 C CA . GLN A 1 101 ? -22.859 -3.602 25.138 1.00 84.25 101 GLN A CA 1
ATOM 761 C C . GLN A 1 101 ? -22.520 -3.474 26.628 1.00 84.25 101 GLN A C 1
ATOM 763 O O . GLN A 1 101 ? -23.247 -3.996 27.474 1.00 84.25 101 GLN A O 1
ATOM 768 N N . LEU A 1 102 ? -21.451 -2.750 26.977 1.00 75.25 102 LEU A N 1
ATOM 769 C CA . LEU A 1 102 ? -21.113 -2.478 28.377 1.00 75.25 102 LEU A CA 1
ATOM 770 C C . LEU A 1 102 ? -22.193 -1.651 29.077 1.00 75.25 102 LEU A C 1
ATOM 772 O O . LEU A 1 102 ? -22.513 -1.942 30.226 1.00 75.25 102 LEU A O 1
ATOM 776 N N . GLN A 1 103 ? -22.764 -0.645 28.412 1.00 77.56 103 GLN A N 1
ATOM 777 C CA . GLN A 1 103 ? -23.869 0.142 28.960 1.00 77.56 103 GLN A CA 1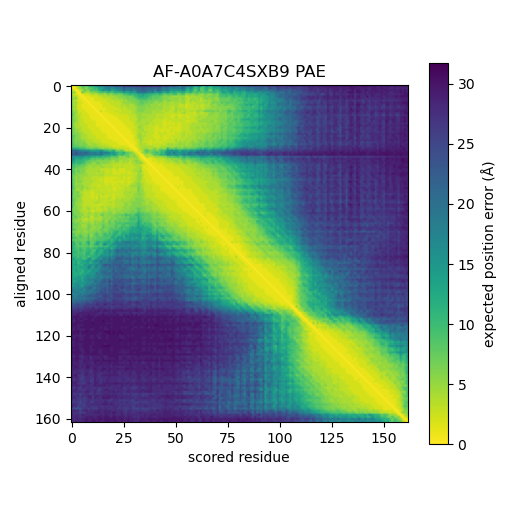
ATOM 778 C C . GLN A 1 103 ? -25.140 -0.688 29.131 1.00 77.56 103 GLN A C 1
ATOM 780 O O . GLN A 1 103 ? -25.809 -0.537 30.151 1.00 77.56 103 GLN A O 1
ATOM 785 N N . ALA A 1 104 ? -25.453 -1.579 28.190 1.00 78.75 104 ALA A N 1
ATOM 786 C CA . ALA A 1 104 ? -26.582 -2.498 28.302 1.00 78.75 104 ALA A CA 1
ATOM 787 C C . ALA A 1 104 ? -26.412 -3.439 29.506 1.00 78.75 104 ALA A C 1
ATOM 789 O O . ALA A 1 104 ? -27.306 -3.525 30.349 1.00 78.75 104 ALA A O 1
ATOM 790 N N . LEU A 1 105 ? -25.229 -4.048 29.652 1.00 72.88 105 LEU A N 1
ATOM 791 C CA . LEU A 1 105 ? -24.897 -4.901 30.797 1.00 72.88 105 LEU A CA 1
ATOM 792 C C . LEU A 1 105 ? -24.900 -4.123 32.120 1.00 72.88 105 LEU A C 1
ATOM 794 O O . LEU A 1 105 ? -25.398 -4.619 33.128 1.00 72.88 105 LEU A O 1
ATOM 798 N N . LEU A 1 106 ? -24.385 -2.890 32.134 1.00 68.81 106 LEU A N 1
ATOM 799 C CA . LEU A 1 106 ? -24.448 -2.015 33.307 1.00 68.81 106 LEU A CA 1
ATOM 800 C C . LEU A 1 106 ? -25.899 -1.655 33.660 1.00 68.81 106 LEU A C 1
ATOM 802 O O . LEU A 1 106 ? -26.270 -1.705 34.833 1.00 68.81 106 LEU A O 1
ATOM 806 N N . GLY A 1 107 ? -26.737 -1.366 32.666 1.00 69.44 107 GLY A N 1
ATOM 807 C CA . GLY A 1 107 ? -28.169 -1.124 32.838 1.00 69.44 107 GLY A CA 1
ATOM 808 C C . GLY A 1 107 ? -28.894 -2.324 33.452 1.00 69.44 107 GLY A C 1
ATOM 809 O O . GLY A 1 107 ? -29.579 -2.169 34.464 1.00 69.44 107 GLY A O 1
ATOM 810 N N . GLU A 1 108 ? -28.672 -3.529 32.927 1.00 66.62 108 GLU A N 1
ATOM 811 C CA . GLU A 1 108 ? -29.206 -4.776 33.499 1.00 66.62 108 GLU A CA 1
ATOM 812 C C . GLU A 1 108 ? -28.662 -5.064 34.905 1.00 66.62 108 GLU A C 1
ATOM 814 O O . GLU A 1 108 ? -29.407 -5.477 35.801 1.00 66.62 108 GLU A O 1
ATOM 819 N N . SER A 1 109 ? -27.377 -4.790 35.142 1.00 57.22 109 SER A N 1
ATOM 820 C CA . SER A 1 109 ? -26.768 -4.970 36.463 1.00 57.22 109 SER A CA 1
ATOM 821 C C . SER A 1 109 ? -27.340 -3.996 37.505 1.00 57.22 109 SER A C 1
ATOM 823 O O . SER A 1 109 ? -27.499 -4.355 38.672 1.00 57.22 109 SER A O 1
ATOM 825 N N . SER A 1 110 ? -27.732 -2.785 37.087 1.00 55.44 110 SER A N 1
ATOM 826 C CA . SER A 1 110 ? -28.384 -1.791 37.951 1.00 55.44 110 SER A CA 1
ATOM 827 C C . SER A 1 110 ? -29.811 -2.198 38.340 1.00 55.44 110 SER A C 1
ATOM 829 O O . SER A 1 110 ? -30.232 -1.973 39.475 1.00 55.44 110 SER A O 1
ATOM 831 N N . LEU A 1 111 ? -30.535 -2.867 37.434 1.00 55.25 111 LEU A N 1
ATOM 832 C CA . LEU A 1 111 ? -31.852 -3.454 37.703 1.00 55.25 111 LEU A CA 1
ATOM 833 C C . LEU A 1 111 ? -31.754 -4.611 38.705 1.00 55.25 111 LEU A C 1
ATOM 835 O O . LEU A 1 111 ? -32.571 -4.708 39.620 1.00 55.25 111 LEU A O 1
ATOM 839 N N . THR A 1 112 ? -30.713 -5.437 38.598 1.00 57.97 112 THR A N 1
ATOM 840 C CA . THR A 1 112 ? -30.456 -6.522 39.559 1.00 57.97 112 THR A CA 1
ATOM 841 C C . THR A 1 112 ? -29.972 -6.008 40.916 1.00 57.97 112 THR A C 1
ATOM 843 O O . THR A 1 112 ? -30.404 -6.538 41.936 1.00 57.97 112 THR A O 1
ATOM 846 N N . THR A 1 113 ? -29.171 -4.935 40.985 1.00 58.47 113 THR A N 1
ATOM 847 C CA . THR A 1 113 ? -28.812 -4.320 42.284 1.00 58.47 113 THR A CA 1
ATOM 848 C C . THR A 1 113 ? -30.017 -3.684 42.973 1.00 58.47 113 THR A C 1
ATOM 850 O O . THR A 1 113 ? -30.128 -3.760 44.197 1.00 58.47 113 THR A O 1
ATOM 853 N N . ARG A 1 114 ? -30.948 -3.101 42.205 1.00 57.81 114 ARG A N 1
ATOM 854 C CA . ARG A 1 114 ? -32.214 -2.573 42.735 1.00 57.81 114 ARG A CA 1
ATOM 855 C C . ARG A 1 114 ? -33.101 -3.682 43.302 1.00 57.81 114 ARG A C 1
ATOM 857 O O . ARG A 1 114 ? -33.558 -3.550 44.432 1.00 57.81 114 ARG A O 1
ATOM 864 N N . GLY A 1 115 ? -33.255 -4.789 42.571 1.00 60.69 115 GLY A N 1
ATOM 865 C CA . GLY A 1 115 ? -34.019 -5.951 43.038 1.00 60.69 115 GLY A CA 1
ATOM 866 C C . GLY A 1 115 ? -33.426 -6.597 44.296 1.00 60.69 115 GLY A C 1
ATOM 867 O O . GLY A 1 115 ? -34.159 -6.960 45.209 1.00 60.69 115 GLY A O 1
ATOM 868 N N . VAL A 1 116 ? -32.094 -6.671 44.406 1.00 62.38 116 VAL A N 1
ATOM 869 C CA . VAL A 1 116 ? -31.426 -7.160 45.628 1.00 62.38 116 VAL A CA 1
ATOM 870 C C . VAL A 1 116 ? -31.650 -6.216 46.817 1.00 62.38 116 VAL A C 1
ATOM 872 O O . VAL A 1 116 ? -31.796 -6.684 47.946 1.00 62.38 116 VAL A O 1
ATOM 875 N N . GLY A 1 117 ? -31.709 -4.901 46.584 1.00 66.56 117 GLY A N 1
ATOM 876 C CA . GLY A 1 117 ? -32.035 -3.915 47.618 1.00 66.56 117 GLY A CA 1
ATOM 877 C C . GLY A 1 117 ? -33.463 -4.057 48.147 1.00 66.56 117 GLY A C 1
ATOM 878 O O . GLY A 1 117 ? -33.669 -4.040 49.358 1.00 66.56 117 GLY A O 1
ATOM 879 N N . GLU A 1 118 ? -34.426 -4.270 47.252 1.00 68.81 118 GLU A N 1
ATOM 880 C CA . GLU A 1 118 ? -35.844 -4.445 47.592 1.00 68.81 118 GLU A CA 1
ATOM 881 C C . GLU A 1 118 ? -36.068 -5.721 48.424 1.00 68.81 118 GLU A C 1
ATOM 883 O O . GLU A 1 118 ? -36.676 -5.678 49.493 1.00 68.81 118 GLU A O 1
ATOM 888 N N . VAL A 1 119 ? -35.439 -6.832 48.021 1.00 66.94 119 VAL A N 1
ATOM 889 C CA . VAL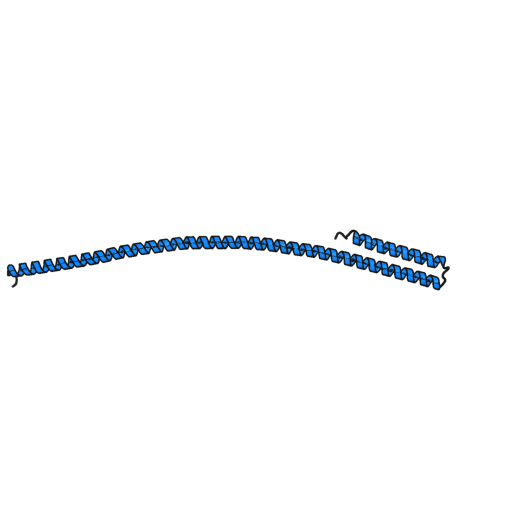 A 1 119 ? -35.448 -8.092 48.786 1.00 66.94 119 VAL A CA 1
ATOM 890 C C . VAL A 1 119 ? -34.773 -7.927 50.155 1.00 66.94 119 VAL A C 1
ATOM 892 O O . VAL A 1 119 ? -35.223 -8.496 51.151 1.00 66.94 119 VAL A O 1
ATOM 895 N N . ALA A 1 120 ? -33.702 -7.132 50.251 1.00 66.44 120 ALA A N 1
ATOM 896 C CA . ALA A 1 120 ? -33.035 -6.871 51.526 1.00 66.44 120 ALA A CA 1
ATOM 897 C C . ALA A 1 120 ? -33.899 -6.041 52.494 1.00 66.44 120 ALA A C 1
ATOM 899 O O . ALA A 1 120 ? -33.833 -6.263 53.709 1.00 66.44 120 ALA A O 1
ATOM 900 N N . GLU A 1 121 ? -34.708 -5.105 51.990 1.00 76.81 121 GLU A N 1
ATOM 901 C CA . GLU A 1 121 ? -35.672 -4.363 52.812 1.00 76.81 121 GLU A CA 1
ATOM 902 C C . GLU A 1 121 ? -36.824 -5.250 53.287 1.00 76.81 121 GLU A C 1
ATOM 904 O O . GLU A 1 121 ? -37.168 -5.216 54.471 1.00 76.81 121 GLU A O 1
ATOM 909 N N . GLU A 1 122 ? -37.346 -6.117 52.420 1.00 73.12 122 GLU A N 1
ATOM 910 C CA . GLU A 1 122 ? -38.410 -7.060 52.774 1.00 73.12 122 GLU A CA 1
ATOM 911 C C . GLU A 1 122 ? -37.955 -8.049 53.865 1.00 73.12 122 GLU A C 1
ATOM 913 O O . GLU A 1 122 ? -38.667 -8.287 54.845 1.00 73.12 122 GLU A O 1
ATOM 918 N N . ILE A 1 123 ? -36.708 -8.534 53.786 1.00 66.69 123 ILE A N 1
ATOM 919 C CA . ILE A 1 123 ? -36.095 -9.370 54.834 1.00 66.69 123 ILE A CA 1
ATOM 920 C C . ILE A 1 123 ? -35.970 -8.610 56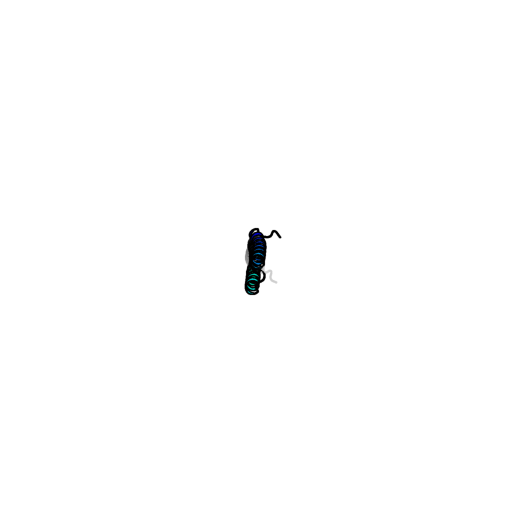.165 1.00 66.69 123 ILE A C 1
ATOM 922 O O . ILE A 1 123 ? -36.211 -9.185 57.232 1.00 66.69 123 ILE A O 1
ATOM 926 N N . ARG A 1 124 ? -35.597 -7.322 56.143 1.00 79.06 124 ARG A N 1
ATOM 927 C CA . ARG A 1 124 ? -35.515 -6.503 57.370 1.00 79.06 124 ARG A CA 1
ATOM 928 C C . ARG A 1 124 ? -36.885 -6.303 58.008 1.00 79.06 124 ARG A C 1
ATOM 930 O O . ARG A 1 124 ? -36.992 -6.405 59.230 1.00 79.06 124 ARG A O 1
ATOM 937 N N . PHE A 1 125 ? -37.907 -6.058 57.196 1.00 81.00 125 PHE A N 1
ATOM 938 C CA . PHE A 1 125 ? -39.280 -5.895 57.659 1.00 81.00 125 PHE A CA 1
ATOM 939 C C . PHE A 1 125 ? -39.824 -7.181 58.296 1.00 81.00 125 PHE A C 1
ATOM 941 O O . PHE A 1 125 ? -40.318 -7.153 59.425 1.00 81.00 125 PHE A O 1
ATOM 948 N N . LEU A 1 126 ? -39.639 -8.332 57.641 1.00 72.44 126 LEU A N 1
ATOM 949 C CA . LEU A 1 126 ? -40.021 -9.636 58.194 1.00 72.44 126 LEU A CA 1
ATOM 950 C C . LEU A 1 126 ? -39.306 -9.936 59.517 1.00 72.44 126 LEU A C 1
ATOM 952 O O . LEU A 1 126 ? -39.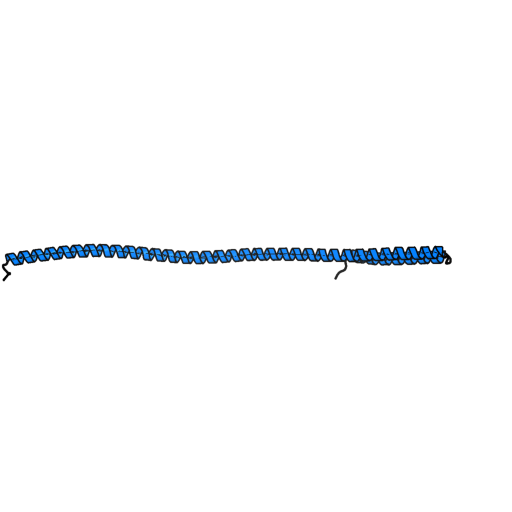915 -10.458 60.451 1.00 72.44 126 LEU A O 1
ATOM 956 N N . ARG A 1 127 ? -38.027 -9.562 59.639 1.00 78.19 127 ARG A N 1
ATOM 957 C CA . ARG A 1 127 ? -37.276 -9.732 60.888 1.00 78.19 127 ARG A CA 1
ATOM 958 C C . ARG A 1 127 ? -37.880 -8.927 62.041 1.00 78.19 127 ARG A C 1
ATOM 960 O O . ARG A 1 127 ? -37.995 -9.464 63.139 1.00 78.19 127 ARG A O 1
ATOM 967 N N . GLN A 1 128 ? -38.293 -7.683 61.791 1.00 80.69 128 GLN A N 1
ATOM 968 C CA . GLN A 1 128 ? -38.962 -6.854 62.800 1.00 80.69 128 GLN A CA 1
ATOM 969 C C . GLN A 1 128 ? -40.304 -7.452 63.230 1.00 80.69 128 GLN A C 1
ATOM 971 O O . GLN A 1 128 ? -40.598 -7.486 64.423 1.00 80.69 128 GLN A O 1
ATOM 976 N N . GLN A 1 129 ? -41.085 -7.986 62.286 1.00 79.31 129 GLN A N 1
ATOM 977 C CA . GLN A 1 129 ? -42.346 -8.655 62.615 1.00 79.31 129 GLN A CA 1
ATOM 978 C C . GLN A 1 129 ? -42.139 -9.895 63.489 1.00 79.31 129 GLN A C 1
ATOM 980 O O . GLN A 1 129 ? -42.884 -10.097 64.443 1.00 79.31 129 GLN A O 1
ATOM 985 N N . ILE A 1 130 ? -41.118 -10.710 63.206 1.00 70.12 130 ILE A N 1
ATOM 986 C CA . ILE A 1 130 ? -40.798 -11.896 64.018 1.00 70.12 130 ILE A CA 1
ATOM 987 C C . ILE A 1 130 ? -40.367 -11.495 65.433 1.00 70.12 130 ILE A C 1
ATOM 989 O O . ILE A 1 130 ? -40.758 -12.140 66.405 1.00 70.12 130 ILE A O 1
ATOM 993 N N . GLU A 1 131 ? -39.571 -10.436 65.563 1.00 80.69 131 GLU A N 1
ATOM 994 C CA . GLU A 1 131 ? -39.118 -9.942 66.864 1.00 80.69 131 GLU A CA 1
ATOM 995 C C . GLU A 1 131 ? -40.289 -9.407 67.698 1.00 80.69 131 GLU A C 1
ATOM 997 O O . GLU A 1 131 ? -40.414 -9.743 68.876 1.00 80.69 131 GLU A O 1
ATOM 1002 N N . GLN A 1 132 ? -41.210 -8.680 67.063 1.00 79.25 132 GLN A N 1
ATOM 1003 C CA . GLN A 1 132 ? -42.441 -8.224 67.701 1.00 79.25 132 GLN A CA 1
ATOM 1004 C C . GLN A 1 132 ? -43.343 -9.397 68.110 1.00 79.25 132 GLN A C 1
ATOM 1006 O O . GLN A 1 132 ? -43.775 -9.458 69.258 1.00 79.25 132 GLN A O 1
ATOM 1011 N N . LEU A 1 133 ? -43.534 -10.383 67.228 1.00 70.81 133 LEU A N 1
ATOM 1012 C CA . LEU A 1 133 ? -44.296 -11.595 67.535 1.00 70.81 133 LEU A CA 1
ATOM 1013 C C . LEU A 1 133 ? -43.685 -12.361 68.720 1.00 70.81 133 LEU A C 1
ATOM 1015 O O . LEU A 1 133 ? -44.402 -12.885 69.568 1.00 70.81 133 LEU A O 1
ATOM 1019 N N . SER A 1 134 ? -42.353 -12.411 68.810 1.00 73.38 134 SER A N 1
ATOM 1020 C CA . SER A 1 134 ? -41.656 -13.038 69.934 1.00 73.38 134 SER A CA 1
ATOM 1021 C C . SER A 1 134 ? -41.901 -12.304 71.255 1.00 73.38 134 SER A C 1
ATOM 1023 O O . SER A 1 134 ? -42.004 -12.963 72.295 1.00 73.38 134 SER A O 1
ATOM 1025 N N . CYS A 1 135 ? -41.966 -10.971 71.239 1.00 79.94 135 CYS A N 1
ATOM 1026 C CA . CYS A 1 135 ? -42.332 -10.174 72.410 1.00 79.94 135 CYS A CA 1
ATOM 1027 C C . CYS A 1 135 ? -43.785 -10.444 72.814 1.00 79.94 135 CYS A C 1
ATOM 1029 O O . CYS A 1 135 ? -44.034 -10.807 73.964 1.00 79.94 135 CYS A O 1
ATOM 1031 N N . ASP A 1 136 ? -44.711 -10.407 71.856 1.00 76.12 136 ASP A N 1
ATOM 1032 C CA . ASP A 1 136 ? -46.132 -10.666 72.097 1.00 76.12 136 ASP A CA 1
ATOM 1033 C C . ASP A 1 136 ? -46.357 -12.076 72.673 1.00 76.12 136 ASP A C 1
ATOM 1035 O O . ASP A 1 136 ? -47.090 -12.258 73.647 1.00 76.12 136 ASP A O 1
ATOM 1039 N N . CYS A 1 137 ? -45.673 -13.095 72.138 1.00 71.69 137 CYS A N 1
ATOM 1040 C CA . CYS A 1 137 ? -45.728 -14.455 72.677 1.00 71.69 137 CYS A CA 1
ATOM 1041 C C . CYS A 1 137 ? -45.203 -14.542 74.116 1.00 71.69 137 CYS A C 1
ATOM 1043 O O . CYS A 1 137 ? -45.753 -15.298 74.923 1.00 71.69 137 CYS A O 1
ATOM 1045 N N . ARG A 1 138 ? -44.150 -13.789 74.458 1.00 78.88 138 ARG A N 1
ATOM 1046 C CA . ARG A 1 138 ? -43.619 -13.742 75.827 1.00 78.88 138 ARG A CA 1
ATOM 1047 C C . ARG A 1 138 ? -44.632 -13.107 76.781 1.00 78.88 138 ARG A C 1
ATOM 1049 O O . ARG A 1 138 ? -44.862 -13.671 77.853 1.00 78.88 138 ARG A O 1
ATOM 1056 N N . ASP A 1 139 ? -45.264 -12.013 76.377 1.00 81.31 139 ASP A N 1
ATOM 1057 C CA . ASP A 1 139 ? -46.262 -11.310 77.187 1.00 81.31 139 ASP A CA 1
ATOM 1058 C C . ASP A 1 139 ? -47.520 -12.163 77.394 1.00 81.31 139 ASP A C 1
ATOM 1060 O O . ASP A 1 139 ? -48.014 -12.297 78.517 1.00 81.31 139 ASP A O 1
ATOM 1064 N N . ILE A 1 140 ? -47.996 -12.837 76.341 1.00 82.25 140 ILE A N 1
ATOM 1065 C CA . ILE A 1 140 ? -49.103 -13.800 76.433 1.00 82.25 140 ILE A CA 1
ATOM 1066 C C . ILE A 1 140 ? -48.752 -14.929 77.405 1.00 82.25 140 ILE A C 1
ATOM 1068 O O . ILE A 1 140 ? -49.568 -15.280 78.260 1.00 82.25 140 ILE A O 1
ATOM 1072 N N . ASN A 1 141 ? -47.542 -15.484 77.316 1.00 79.25 141 ASN A N 1
ATOM 1073 C CA . ASN A 1 141 ? -47.108 -16.554 78.211 1.00 79.25 141 ASN A CA 1
ATOM 1074 C C . ASN A 1 141 ? -47.056 -16.086 79.678 1.00 79.25 141 ASN A C 1
ATOM 1076 O O . ASN A 1 141 ? -47.489 -16.804 80.582 1.00 79.25 141 ASN A O 1
ATOM 1080 N N . GLN A 1 142 ? -46.590 -14.859 79.924 1.00 82.44 142 GLN A N 1
ATOM 1081 C CA . GLN A 1 142 ? -46.585 -14.266 81.261 1.00 82.44 142 GLN A CA 1
ATOM 1082 C C . GLN A 1 142 ? -48.008 -14.049 81.794 1.00 82.44 142 GLN A C 1
ATOM 1084 O O . GLN A 1 142 ? -48.287 -14.381 82.950 1.00 82.44 142 GLN A O 1
ATOM 1089 N N . ASN A 1 143 ? -48.926 -13.569 80.954 1.00 84.12 143 ASN A N 1
ATOM 1090 C CA . ASN A 1 143 ? -50.333 -13.398 81.312 1.00 84.12 143 ASN A CA 1
ATOM 1091 C C . ASN A 1 143 ? -51.009 -14.741 81.627 1.00 84.12 143 ASN A C 1
ATOM 1093 O O . ASN A 1 143 ? -51.704 -14.853 82.637 1.00 84.12 143 ASN A O 1
ATOM 1097 N N . LEU A 1 144 ? -50.754 -15.786 80.833 1.00 79.25 144 LEU A N 1
ATOM 1098 C CA . LEU A 1 144 ? -51.255 -17.139 81.102 1.00 79.25 144 LEU A CA 1
ATOM 1099 C C . LEU A 1 144 ? -50.743 -17.686 82.438 1.00 79.25 144 LEU A C 1
ATOM 1101 O O . LEU A 1 144 ? -51.514 -18.280 83.194 1.00 79.25 144 LEU A O 1
ATOM 1105 N N . PHE A 1 145 ? -49.469 -17.451 82.765 1.00 83.88 145 PHE A N 1
ATOM 1106 C CA . PHE A 1 145 ? -48.917 -17.838 84.061 1.00 83.88 145 PHE A CA 1
ATOM 1107 C C . PHE A 1 145 ? -49.618 -17.111 85.216 1.00 83.88 145 PHE A C 1
ATOM 1109 O O . PHE A 1 145 ? -49.991 -17.746 86.204 1.00 83.88 145 PHE A O 1
ATOM 1116 N N . GLN A 1 146 ? -49.859 -15.801 85.089 1.00 84.88 146 GLN A N 1
ATOM 1117 C CA . GLN A 1 146 ? -50.587 -15.042 86.110 1.00 84.88 146 GLN A CA 1
ATOM 1118 C C . GLN A 1 146 ? -52.025 -15.534 86.288 1.00 84.88 146 GLN A C 1
ATOM 1120 O O . GLN A 1 146 ? -52.468 -15.718 87.422 1.00 84.88 146 GLN A O 1
ATOM 1125 N N . ILE A 1 147 ? -52.729 -15.806 85.186 1.00 82.62 147 ILE A N 1
ATOM 1126 C CA . ILE A 1 147 ? -54.086 -16.365 85.208 1.00 82.62 147 ILE A CA 1
ATOM 1127 C C . ILE A 1 147 ? -54.090 -17.724 85.917 1.00 82.62 147 ILE A C 1
ATOM 1129 O O . ILE A 1 147 ? -54.920 -17.956 86.795 1.00 82.62 147 ILE A O 1
ATOM 1133 N N . ARG A 1 148 ? -53.131 -18.604 85.603 1.00 84.94 148 ARG A N 1
ATOM 1134 C CA . ARG A 1 148 ? -52.996 -19.902 86.273 1.00 84.94 148 ARG A CA 1
ATOM 1135 C C . ARG A 1 148 ? -52.799 -19.744 87.782 1.00 84.94 148 ARG A C 1
ATOM 1137 O O . ARG A 1 148 ? -53.511 -20.378 88.555 1.00 84.94 148 ARG A O 1
ATOM 1144 N N . VAL A 1 149 ? -51.870 -18.885 88.207 1.00 88.44 149 VAL A N 1
ATOM 1145 C CA . VAL A 1 149 ? -51.602 -18.631 89.635 1.00 88.44 149 VAL A CA 1
ATOM 1146 C C . VAL A 1 149 ? -52.833 -18.054 90.341 1.00 88.44 149 VAL A C 1
ATOM 1148 O O . VAL A 1 149 ? -53.106 -18.402 91.492 1.00 88.44 149 VAL A O 1
ATOM 1151 N N . PHE A 1 150 ? -53.586 -17.184 89.666 1.00 89.12 150 PHE A N 1
ATOM 1152 C CA . PHE A 1 150 ? -54.842 -16.641 90.174 1.00 89.12 150 PHE A CA 1
ATOM 1153 C C . PHE A 1 150 ? -55.887 -17.743 90.398 1.00 89.12 150 PHE A C 1
ATOM 1155 O O . PHE A 1 150 ? -56.434 -17.839 91.499 1.00 89.12 150 PHE A O 1
ATOM 1162 N N . PHE A 1 151 ? -56.102 -18.620 89.413 1.00 85.00 151 PHE A N 1
ATOM 1163 C CA . PHE A 1 151 ? -57.019 -19.756 89.550 1.00 85.00 151 PHE A CA 1
ATOM 1164 C C . PHE A 1 151 ? -56.577 -20.739 90.644 1.00 85.00 151 PHE A C 1
ATOM 1166 O O . PHE A 1 151 ? -57.398 -21.099 91.483 1.00 85.00 151 PHE A O 1
ATOM 1173 N N . GLU A 1 152 ? -55.287 -21.080 90.738 1.00 85.81 152 GLU A N 1
ATOM 1174 C CA . GLU A 1 152 ? -54.750 -21.929 91.820 1.00 85.81 152 GLU A CA 1
ATOM 1175 C C . GLU A 1 152 ? -54.934 -21.304 93.219 1.00 85.81 152 GLU A C 1
ATOM 1177 O O . GLU A 1 152 ? -54.984 -22.008 94.236 1.00 85.81 152 GLU A O 1
ATOM 1182 N N . ARG A 1 153 ? -54.986 -19.969 93.313 1.00 85.44 153 ARG A N 1
ATOM 1183 C CA . ARG A 1 153 ? -55.255 -19.261 94.573 1.00 85.44 153 ARG A CA 1
ATOM 1184 C C . ARG A 1 153 ? -56.739 -19.309 94.935 1.00 85.44 153 ARG A C 1
ATOM 1186 O O . ARG A 1 153 ? -57.040 -19.521 96.110 1.00 85.44 153 ARG A O 1
ATOM 1193 N N . ILE A 1 154 ? -57.630 -19.129 93.959 1.00 85.19 154 ILE A N 1
ATOM 1194 C CA . ILE A 1 154 ? -59.085 -19.260 94.140 1.00 85.19 154 ILE A CA 1
ATOM 1195 C C . ILE A 1 154 ? -59.447 -20.686 94.552 1.00 85.19 154 ILE A C 1
ATOM 1197 O O . ILE A 1 154 ? -60.170 -20.870 95.527 1.00 85.19 154 ILE A O 1
ATOM 1201 N N . GLU A 1 155 ? -58.902 -21.687 93.864 1.00 80.94 155 GLU A N 1
ATOM 1202 C CA . GLU A 1 155 ? -59.155 -23.103 94.143 1.00 80.94 155 GLU A CA 1
ATOM 1203 C C . GLU A 1 155 ? -58.789 -23.470 95.589 1.00 80.94 155 GLU A C 1
ATOM 1205 O O . GLU A 1 155 ? -59.557 -24.141 96.276 1.00 80.94 155 GLU A O 1
ATOM 1210 N N . ARG A 1 156 ? -57.662 -22.942 96.094 1.00 81.69 156 ARG A N 1
ATOM 1211 C CA . ARG A 1 156 ? -57.264 -23.080 97.504 1.00 81.69 156 ARG A CA 1
ATOM 1212 C C . ARG A 1 156 ? -58.212 -22.392 98.488 1.00 81.69 156 ARG A C 1
ATOM 1214 O O . ARG A 1 156 ? -58.378 -22.904 99.585 1.00 81.69 156 ARG A O 1
ATOM 1221 N N . HIS A 1 157 ? -58.791 -21.243 98.136 1.00 78.88 157 HIS A N 1
ATOM 1222 C CA . HIS A 1 157 ? -59.714 -20.515 99.021 1.00 78.88 157 HIS A CA 1
ATOM 1223 C C . HIS A 1 157 ? -61.114 -21.131 99.063 1.00 78.88 157 HIS A C 1
ATOM 1225 O O . HIS A 1 157 ? -61.817 -20.958 100.050 1.00 78.88 157 HIS A O 1
ATOM 1231 N N . LEU A 1 158 ? -61.522 -21.820 97.998 1.00 78.06 158 LEU A N 1
ATOM 1232 C CA . LEU A 1 158 ? -62.835 -22.453 97.898 1.00 78.06 158 LEU A CA 1
ATOM 1233 C C . LEU A 1 158 ? -62.849 -23.906 98.404 1.00 78.06 158 LEU A C 1
ATOM 1235 O O . LEU A 1 158 ? -63.878 -24.559 98.274 1.00 78.06 158 LEU A O 1
ATOM 1239 N N . GLU A 1 159 ? -61.729 -24.418 98.938 1.00 70.00 159 GLU A N 1
ATOM 1240 C CA . GLU A 1 159 ? -61.570 -25.817 99.385 1.00 70.00 159 GLU A CA 1
ATOM 1241 C C . GLU A 1 159 ? -62.014 -26.854 98.333 1.00 70.00 159 GLU A C 1
ATOM 1243 O O . GLU A 1 159 ? -62.387 -27.976 98.654 1.00 70.00 159 GLU A O 1
ATOM 1248 N N . LEU A 1 160 ? -61.934 -26.513 97.041 1.00 61.44 160 LEU A N 1
ATOM 1249 C CA . LEU A 1 160 ? -62.386 -27.378 95.938 1.00 61.44 160 LEU A CA 1
ATOM 1250 C C . LEU A 1 160 ? -61.477 -28.597 95.705 1.00 61.44 160 LEU A C 1
ATOM 1252 O O . LEU A 1 160 ? -61.708 -29.380 94.785 1.00 61.44 160 LEU A O 1
ATOM 1256 N N . LYS A 1 161 ? -60.440 -28.757 96.531 1.00 51.91 161 LYS A N 1
ATOM 1257 C CA . LYS A 1 161 ? -59.446 -29.819 96.434 1.00 51.91 161 LYS A CA 1
ATOM 1258 C C . LYS A 1 161 ? -59.824 -30.972 97.373 1.00 51.91 161 LYS A C 1
ATOM 1260 O O . LYS A 1 161 ? -59.340 -31.027 98.500 1.00 51.91 161 LYS A O 1
ATOM 1265 N N . ASN A 1 162 ? -60.685 -31.867 96.887 1.00 47.88 162 ASN A N 1
ATOM 1266 C CA . ASN A 1 162 ? -60.744 -33.258 97.355 1.00 47.88 162 ASN A CA 1
ATOM 1267 C C . ASN A 1 162 ? -59.803 -34.111 96.505 1.00 47.88 162 ASN A C 1
ATOM 1269 O O . ASN A 1 162 ? -59.902 -34.010 95.261 1.00 47.88 162 ASN A O 1
#

Radius of gyration: 57.29 Å; Cα contacts (8 Å, |Δi|>4): 54; chains: 1; bounding box: 105×44×153 Å

Secondary structure (DSSP, 8-state):
----HHHHHHHHHHHHHHHHHHHHHHHHHHHTTT-HHHHHHHHHHHHHHHHHHHHHHHHHHHHHHHHHHHHHHHHHHHHHHHHHHHHHHHHHHHHHHHHHHHHHHHHHHHHHHHHHHHHHHHHHHHHHHHHHHHHHHHHHHHHHHHHHHHHHHHHHHTT---